Protein AF-A0A1J7B9I6-F1 (afdb_monomer_lite)

Foldseek 3Di:
DDDDDDDDDDDDDDDDDDDDDDDDDDDDDDDDDDDDDDDDDDDDDPPCPDDPPPQQPPHAKDWDDDDPVNQVQQLQQVQVVDVVRWDFKGFDPPLWTWIDGDQKIKIKTQMDGHPPTDPVVVVSCPQRNQWMWMWIQDPPPGIHTQDIAHPVRPWADPVGDPPSSCVVCVRSD

Organism: NCBI:txid1428644

pLDDT: mean 75.29, std 22.95, range [35.28, 98.25]

Structure (mmCIF, N/CA/C/O backbone):
data_AF-A0A1J7B9I6-F1
#
_entry.id   AF-A0A1J7B9I6-F1
#
loop_
_atom_site.group_PDB
_atom_site.id
_atom_site.type_symbol
_atom_site.label_atom_id
_atom_site.label_alt_id
_atom_site.label_comp_id
_atom_site.label_asym_id
_atom_site.label_entity_id
_atom_site.label_seq_id
_atom_site.pdbx_PDB_ins_code
_atom_site.Cartn_x
_atom_site.Cartn_y
_atom_site.Cartn_z
_atom_site.occupancy
_atom_site.B_iso_or_equiv
_atom_site.auth_seq_id
_atom_site.auth_comp_id
_atom_site.auth_asym_id
_atom_site.auth_atom_id
_atom_site.pdbx_PDB_model_num
ATOM 1 N N . MET A 1 1 ? 8.992 43.638 29.584 1.00 38.69 1 MET A N 1
ATOM 2 C CA . MET A 1 1 ? 8.084 44.789 29.753 1.00 38.69 1 MET A CA 1
ATOM 3 C C . MET A 1 1 ? 6.942 44.617 28.761 1.00 38.69 1 MET A C 1
ATOM 5 O O . MET A 1 1 ? 7.247 44.430 27.594 1.00 38.69 1 MET A O 1
ATOM 9 N N . THR A 1 2 ? 5.700 44.636 29.278 1.00 44.38 2 THR A N 1
ATOM 10 C CA . THR A 1 2 ? 4.396 44.868 28.596 1.00 44.38 2 THR A CA 1
ATOM 11 C C . THR A 1 2 ? 3.921 43.881 27.508 1.00 44.38 2 THR A C 1
ATOM 13 O O . THR A 1 2 ? 4.677 43.545 26.616 1.00 44.38 2 THR A O 1
ATOM 16 N N . ALA A 1 3 ? 2.654 43.469 27.381 1.00 42.81 3 ALA A N 1
ATOM 17 C CA . ALA A 1 3 ? 1.517 43.176 28.267 1.00 42.81 3 ALA A CA 1
ATOM 18 C C . ALA A 1 3 ? 0.396 42.558 27.384 1.00 42.81 3 ALA A C 1
ATOM 20 O O . ALA A 1 3 ? 0.242 42.934 26.228 1.00 42.81 3 ALA A O 1
ATOM 21 N N . PHE A 1 4 ? -0.353 41.622 27.975 1.00 43.66 4 PHE A N 1
ATOM 22 C CA . PHE A 1 4 ? -1.726 41.142 27.728 1.00 43.66 4 PHE A CA 1
ATOM 23 C C . PHE A 1 4 ? -2.580 41.658 26.550 1.00 43.66 4 PHE A C 1
ATOM 25 O O . PHE A 1 4 ? -2.795 42.859 26.406 1.00 43.66 4 PHE A O 1
ATOM 32 N N . ARG A 1 5 ? -3.324 40.719 25.932 1.00 52.66 5 ARG A N 1
ATOM 33 C CA . ARG A 1 5 ? -4.800 40.793 25.817 1.00 52.66 5 ARG A CA 1
ATOM 34 C C . ARG A 1 5 ? -5.452 39.406 25.677 1.00 52.66 5 ARG A C 1
ATOM 36 O O . ARG A 1 5 ? -4.980 38.562 24.928 1.00 52.66 5 ARG A O 1
ATOM 43 N N . ALA A 1 6 ? -6.531 39.214 26.433 1.00 44.16 6 ALA A N 1
ATOM 44 C CA . ALA A 1 6 ? -7.377 38.027 26.546 1.00 44.16 6 ALA A CA 1
ATOM 45 C C . ALA A 1 6 ? -8.819 38.339 26.088 1.00 44.16 6 ALA A C 1
ATOM 47 O O . ALA A 1 6 ? -9.221 39.498 26.170 1.00 44.16 6 ALA A O 1
ATOM 48 N N . ALA A 1 7 ? -9.581 37.312 25.683 1.00 45.41 7 ALA A N 1
ATOM 49 C CA . ALA A 1 7 ? -11.053 37.159 25.782 1.00 45.41 7 ALA A CA 1
ATOM 50 C C . ALA A 1 7 ? -11.399 35.719 25.308 1.00 45.41 7 ALA A C 1
ATOM 52 O O . ALA A 1 7 ? -10.945 35.337 24.235 1.00 45.41 7 ALA A O 1
ATOM 53 N N . ALA A 1 8 ? -11.930 34.784 26.117 1.00 41.53 8 ALA A N 1
ATOM 54 C CA . ALA A 1 8 ? -13.307 34.637 26.644 1.00 41.53 8 ALA A CA 1
ATOM 55 C C . ALA A 1 8 ? -14.375 34.584 25.529 1.00 41.53 8 ALA A C 1
ATOM 57 O O . ALA A 1 8 ? -14.337 35.418 24.639 1.00 41.53 8 ALA A O 1
ATOM 58 N N . ALA A 1 9 ? -15.413 33.747 25.501 1.00 44.09 9 ALA A N 1
ATOM 59 C CA . ALA A 1 9 ? -15.866 32.522 26.170 1.00 44.09 9 ALA A CA 1
ATOM 60 C C . ALA A 1 9 ? -17.193 32.166 25.452 1.00 44.09 9 ALA A C 1
ATOM 62 O O . ALA A 1 9 ? -17.930 33.087 25.103 1.00 44.09 9 ALA A O 1
ATOM 63 N N . ALA A 1 10 ? -17.550 30.892 25.268 1.00 46.50 10 ALA A N 1
ATOM 64 C CA . ALA A 1 10 ? -18.950 30.517 25.038 1.00 46.50 10 ALA A CA 1
ATOM 65 C C . ALA A 1 10 ? -19.203 29.077 25.501 1.00 46.50 10 ALA A C 1
ATOM 67 O O . ALA A 1 10 ? -18.678 28.114 24.950 1.00 46.50 10 ALA A O 1
ATOM 68 N N . VAL A 1 11 ? -20.002 28.988 26.559 1.00 47.38 11 VAL A N 1
ATOM 69 C CA . VAL A 1 11 ? -20.593 27.789 27.154 1.00 47.38 11 VAL A CA 1
ATOM 70 C C . VAL A 1 11 ? -21.870 27.462 26.371 1.00 47.38 11 VAL A C 1
ATOM 72 O O . VAL A 1 11 ? -22.638 28.375 26.076 1.00 47.38 11 VAL A O 1
ATOM 75 N N . GLY A 1 12 ? -22.121 26.187 26.057 1.00 39.88 12 GLY A N 1
ATOM 76 C CA . GLY A 1 12 ? -23.310 25.756 25.313 1.00 39.88 12 GLY A CA 1
ATOM 77 C C . GLY A 1 12 ? -23.859 24.404 25.772 1.00 39.88 12 GLY A C 1
ATOM 78 O O . GLY A 1 12 ? -23.438 23.373 25.273 1.00 39.88 12 GLY A O 1
ATOM 79 N N . ALA A 1 13 ? -24.768 24.477 26.747 1.00 53.81 13 ALA A N 1
ATOM 80 C CA . ALA A 1 13 ? -25.876 23.593 27.133 1.00 53.81 13 ALA A CA 1
ATOM 81 C C . ALA A 1 13 ? -25.839 22.064 26.881 1.00 53.81 13 ALA A C 1
ATOM 83 O O . ALA A 1 13 ? -25.823 21.559 25.764 1.00 53.81 13 ALA A O 1
ATOM 84 N N . VAL A 1 14 ? -26.025 21.354 27.997 1.00 45.38 14 VAL A N 1
ATOM 85 C CA . VAL A 1 14 ? -26.395 19.942 28.149 1.00 45.38 14 VAL A CA 1
ATOM 86 C C . VAL A 1 14 ? -27.860 19.734 27.736 1.00 45.38 14 VAL A C 1
ATOM 88 O O . VAL A 1 14 ? -28.729 20.470 28.201 1.00 45.38 14 VAL A O 1
ATOM 91 N N . ALA A 1 15 ? -28.154 18.696 26.951 1.00 50.22 15 ALA A N 1
ATOM 92 C CA . ALA A 1 15 ? -29.510 18.171 26.782 1.00 50.22 15 ALA A CA 1
ATOM 93 C C . ALA A 1 15 ? -29.501 16.657 27.031 1.00 50.22 15 ALA A C 1
ATOM 95 O O . ALA A 1 15 ? -29.050 15.869 26.205 1.00 50.22 15 ALA A O 1
ATOM 96 N N . ALA A 1 16 ? -29.974 16.270 28.215 1.00 42.25 16 ALA A N 1
ATOM 97 C CA . ALA A 1 16 ? -30.261 14.893 28.574 1.00 42.25 16 ALA A CA 1
ATOM 98 C C . ALA A 1 16 ? -31.649 14.515 28.040 1.00 42.25 16 ALA A C 1
ATOM 100 O O . ALA A 1 16 ? -32.628 15.201 28.332 1.00 42.25 16 ALA A O 1
ATOM 101 N N . VAL A 1 17 ? -31.742 13.410 27.301 1.00 52.97 17 VAL A N 1
ATOM 102 C CA . VAL A 1 17 ? -33.016 12.749 26.997 1.00 52.97 17 VAL A CA 1
ATOM 103 C C . VAL A 1 17 ? -32.965 11.365 27.629 1.00 52.97 17 VAL A C 1
ATOM 105 O O . VAL A 1 17 ? -32.145 10.526 27.267 1.00 52.97 17 VAL A O 1
ATOM 108 N N . ALA A 1 18 ? -33.817 11.174 28.631 1.00 46.12 18 ALA A N 1
ATOM 109 C CA . ALA A 1 18 ? -34.118 9.895 29.257 1.00 46.12 18 ALA A CA 1
ATOM 110 C C . ALA A 1 18 ? -35.453 9.346 28.708 1.00 46.12 18 ALA A C 1
ATOM 112 O O . ALA A 1 18 ? -36.122 10.024 27.934 1.00 46.12 18 ALA A O 1
ATOM 113 N N . VAL A 1 19 ? -35.847 8.169 29.220 1.00 45.34 19 VAL A N 1
ATOM 114 C CA . VAL A 1 19 ? -37.097 7.393 29.014 1.00 45.34 19 VAL A CA 1
ATOM 115 C C . VAL A 1 19 ? -37.098 6.556 27.705 1.00 45.34 19 VAL A C 1
ATOM 117 O O . VAL A 1 19 ? -36.775 7.072 26.649 1.00 45.34 19 VAL A O 1
ATOM 120 N N . LEU A 1 20 ? -37.371 5.240 27.658 1.00 49.62 20 LEU A N 1
ATOM 121 C CA . LEU A 1 20 ? -38.279 4.380 28.433 1.00 49.62 20 LEU A CA 1
ATOM 122 C C . LEU A 1 20 ? -37.767 2.943 28.642 1.00 49.62 20 LEU A C 1
ATOM 124 O O . LEU A 1 20 ? -37.091 2.353 27.806 1.00 49.62 20 LEU A O 1
ATOM 128 N N . ALA A 1 21 ? -38.197 2.397 29.779 1.00 45.31 21 ALA A N 1
ATOM 129 C CA . ALA A 1 21 ? -38.080 1.018 30.219 1.00 45.31 21 ALA A CA 1
ATOM 130 C C . ALA A 1 21 ? -38.901 0.036 29.362 1.00 45.31 21 ALA A C 1
ATOM 132 O O . ALA A 1 21 ? -40.022 0.339 28.956 1.00 45.31 21 ALA A O 1
ATOM 133 N N . GLY A 1 22 ? -38.374 -1.178 29.196 1.00 40.19 22 GLY A N 1
ATOM 134 C CA . GLY A 1 22 ? -39.101 -2.350 28.715 1.00 40.19 22 GLY A CA 1
ATOM 135 C C . GLY A 1 22 ? -38.610 -3.601 29.442 1.00 40.19 22 GLY A C 1
ATOM 136 O O . GLY A 1 22 ? -37.474 -4.025 29.256 1.00 40.19 22 GLY A O 1
ATOM 137 N N . CYS A 1 23 ? -39.462 -4.149 30.308 1.00 41.56 23 CYS A N 1
ATOM 138 C CA . CYS A 1 23 ? -39.247 -5.380 31.065 1.00 41.56 23 CYS A CA 1
ATOM 139 C C . CYS A 1 23 ? -39.655 -6.616 30.245 1.00 41.56 23 CYS A C 1
ATOM 141 O O . CYS A 1 23 ? -40.660 -6.583 29.541 1.00 41.56 23 CYS A O 1
ATOM 143 N N . GLY A 1 24 ? -38.933 -7.724 30.431 1.00 41.41 24 GLY A N 1
ATOM 144 C CA . GLY A 1 24 ? -39.283 -9.074 29.967 1.00 41.41 24 GLY A CA 1
ATOM 145 C C . GLY A 1 24 ? -38.012 -9.810 29.532 1.00 41.41 24 GLY A C 1
ATOM 146 O O . GLY A 1 24 ? -37.448 -9.487 28.502 1.00 41.41 24 GLY A O 1
ATOM 147 N N . GLY A 1 25 ? -37.409 -10.730 30.282 1.00 38.72 25 GLY A N 1
ATOM 148 C CA . GLY A 1 25 ? -37.994 -11.728 31.166 1.00 38.72 25 GLY A CA 1
ATOM 149 C C . GLY A 1 25 ? -38.094 -13.050 30.407 1.00 38.72 25 GLY A C 1
ATOM 150 O O . GLY A 1 25 ? -39.124 -13.319 29.804 1.00 38.72 25 GLY A O 1
ATOM 151 N N . SER A 1 26 ? -37.029 -13.857 30.422 1.00 53.62 26 SER A N 1
ATOM 152 C CA . SER A 1 26 ? -37.098 -15.321 30.289 1.00 53.62 26 SER A CA 1
ATOM 153 C C . SER A 1 26 ? -35.777 -15.947 30.724 1.00 53.62 26 SER A C 1
ATOM 155 O O . SER A 1 26 ? -34.771 -15.922 30.019 1.00 53.62 26 SER A O 1
ATOM 157 N N . SER A 1 27 ? -35.808 -16.489 31.937 1.00 49.19 27 SER A N 1
ATOM 158 C CA . SER A 1 27 ? -34.830 -17.422 32.474 1.00 49.19 27 SER A CA 1
ATOM 159 C C . SER A 1 27 ? -34.957 -18.762 31.750 1.00 49.19 27 SER A C 1
ATOM 161 O O . SER A 1 27 ? -36.041 -19.335 31.692 1.00 49.19 27 SER A O 1
ATOM 163 N N . GLY A 1 28 ? -33.842 -19.283 31.247 1.00 41.84 28 GLY A N 1
ATOM 164 C CA . GLY A 1 28 ? -33.712 -20.663 30.796 1.00 41.84 28 GLY A CA 1
ATOM 165 C C . GLY A 1 28 ? -32.412 -21.228 31.342 1.00 41.84 28 GLY A C 1
ATOM 166 O O . GLY A 1 28 ? -31.359 -21.062 30.736 1.00 41.84 28 GLY A O 1
ATOM 167 N N . ALA A 1 29 ? -32.484 -21.836 32.525 1.00 42.06 29 ALA A N 1
ATOM 168 C CA . ALA A 1 29 ? -31.412 -22.655 33.066 1.00 42.06 29 ALA A CA 1
ATOM 169 C C . ALA A 1 29 ? -31.402 -24.002 32.328 1.00 42.06 29 ALA A C 1
ATOM 171 O O . ALA A 1 29 ? -32.420 -24.688 32.274 1.00 42.06 29 ALA A O 1
ATOM 172 N N . GLY A 1 30 ? -30.249 -24.368 31.772 1.00 39.12 30 GLY A N 1
ATOM 173 C CA . GLY A 1 30 ? -29.988 -25.666 31.160 1.00 39.12 30 GLY A CA 1
ATOM 174 C C . GLY A 1 30 ? -28.554 -26.078 31.467 1.00 39.12 30 GLY A C 1
ATOM 175 O O . GLY A 1 30 ? -27.602 -25.401 31.091 1.00 39.12 30 GLY A O 1
ATOM 176 N N . THR A 1 31 ? -28.437 -27.143 32.242 1.00 41.62 31 THR A N 1
ATOM 177 C CA . THR A 1 31 ? -27.257 -27.690 32.905 1.00 41.62 31 THR A CA 1
ATOM 178 C C . THR A 1 31 ? -26.345 -28.509 31.981 1.00 41.62 31 THR A C 1
ATOM 180 O O . THR A 1 31 ? -26.815 -29.204 31.094 1.00 41.62 31 THR A O 1
ATOM 183 N N . HIS A 1 32 ? -25.051 -28.482 32.323 1.00 39.91 32 HIS A N 1
ATOM 184 C CA . HIS A 1 32 ? -24.009 -29.511 32.156 1.00 39.91 32 HIS A CA 1
ATOM 185 C C . HIS A 1 32 ? -23.659 -30.078 30.767 1.00 39.91 32 HIS A C 1
ATOM 187 O O . HIS A 1 32 ? -24.454 -30.721 30.095 1.00 39.91 32 HIS A O 1
ATOM 193 N N . GLY A 1 33 ? -22.360 -30.007 30.447 1.00 38.91 33 GLY A N 1
ATOM 194 C CA . GLY A 1 33 ? -21.734 -30.864 29.442 1.00 38.91 33 GLY A CA 1
ATOM 195 C C . GLY A 1 33 ? -20.308 -30.446 29.096 1.00 38.91 33 GLY A C 1
ATOM 196 O O . GLY A 1 33 ? -20.081 -29.826 28.065 1.00 38.91 33 GLY A O 1
ATOM 197 N N . SER A 1 34 ? -19.334 -30.793 29.942 1.00 47.75 34 SER A N 1
ATOM 198 C CA . SER A 1 34 ? -17.923 -30.800 29.542 1.00 47.75 34 SER A CA 1
ATOM 199 C C . SER A 1 34 ? -17.713 -31.830 28.436 1.00 47.75 34 SER A C 1
ATOM 201 O O . SER A 1 34 ? -18.003 -33.008 28.636 1.00 47.75 34 SER A O 1
ATOM 203 N N . SER A 1 35 ? -17.151 -31.419 27.302 1.00 46.31 35 SER A N 1
ATOM 204 C CA . SER A 1 35 ? -16.389 -32.300 26.412 1.00 46.31 35 SER A CA 1
ATOM 205 C C . SER A 1 35 ? -15.442 -31.467 25.558 1.00 46.31 35 SER A C 1
ATOM 207 O O . SER A 1 35 ? -15.852 -30.673 24.717 1.00 46.31 35 SER A O 1
ATOM 209 N N . ALA A 1 36 ? -14.152 -31.652 25.821 1.00 46.47 36 ALA A N 1
ATOM 210 C CA . ALA A 1 36 ? -13.077 -31.239 24.945 1.00 46.47 36 ALA A CA 1
ATOM 211 C C . ALA A 1 36 ? -13.152 -32.044 23.639 1.00 46.47 36 ALA A C 1
ATOM 213 O O . ALA A 1 36 ? -13.211 -33.271 23.672 1.00 46.47 36 ALA A O 1
ATOM 214 N N . ALA A 1 37 ? -13.094 -31.359 22.500 1.00 42.81 37 ALA A N 1
ATOM 215 C CA . ALA A 1 37 ? -12.767 -31.963 21.217 1.00 42.81 37 ALA A CA 1
ATOM 2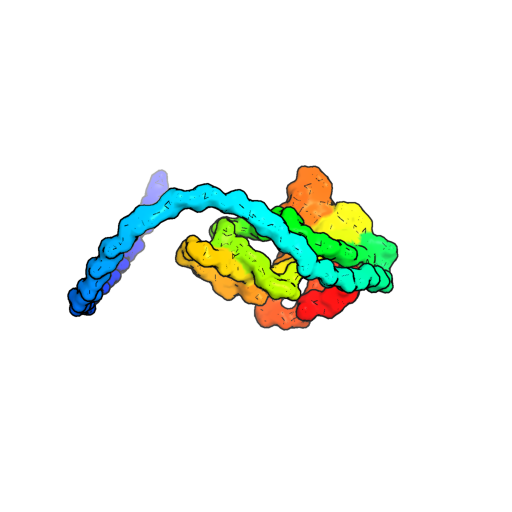16 C C . ALA A 1 37 ? -11.904 -30.980 20.418 1.00 42.81 37 ALA A C 1
ATOM 218 O O . ALA A 1 37 ? -12.242 -29.809 20.253 1.00 42.81 37 ALA A O 1
ATOM 219 N N . ALA A 1 38 ? -10.742 -31.474 20.002 1.00 49.22 38 ALA A N 1
ATOM 220 C CA . ALA A 1 38 ? -9.714 -30.773 19.249 1.00 49.22 38 ALA A CA 1
ATOM 221 C C . ALA A 1 38 ? -10.224 -30.249 17.887 1.00 49.22 38 ALA A C 1
ATOM 223 O O . ALA A 1 38 ? -11.167 -30.813 17.324 1.00 49.22 38 ALA A O 1
ATOM 224 N N . PRO A 1 39 ? -9.584 -29.215 17.308 1.00 36.72 39 PRO A N 1
ATOM 225 C CA . PRO A 1 39 ? -9.937 -28.737 15.978 1.00 36.72 39 PRO A CA 1
ATOM 226 C C . PRO A 1 39 ? -9.583 -29.793 14.922 1.00 36.72 39 PRO A C 1
ATOM 228 O O . PRO A 1 39 ? -8.411 -30.071 14.665 1.00 36.72 39 PRO A O 1
ATOM 231 N N . SER A 1 40 ? -10.607 -30.367 14.288 1.00 41.78 40 SER A N 1
ATOM 232 C CA . SER A 1 40 ? -10.439 -31.126 13.051 1.00 41.78 40 SER A CA 1
ATOM 233 C C . SER A 1 40 ? -10.109 -30.163 11.918 1.00 41.78 40 SER A C 1
ATOM 235 O O . SER A 1 40 ? -10.923 -29.334 11.514 1.00 41.78 40 SER A O 1
ATOM 237 N N . ALA A 1 41 ? -8.888 -30.292 11.411 1.00 43.38 41 ALA A N 1
ATOM 238 C CA . ALA A 1 41 ? -8.493 -29.774 10.120 1.00 43.38 41 ALA A CA 1
ATOM 239 C C . ALA A 1 41 ? -9.421 -30.348 9.036 1.00 43.38 41 ALA A C 1
ATOM 241 O O . ALA A 1 41 ? -9.549 -31.561 8.890 1.00 43.38 41 ALA A O 1
ATOM 242 N N . SER A 1 42 ? -10.047 -29.477 8.251 1.00 42.41 42 SER A N 1
ATOM 243 C CA . SER A 1 42 ? -10.560 -29.830 6.930 1.00 42.41 42 SER A CA 1
ATOM 244 C C . SER A 1 42 ? -9.930 -28.885 5.929 1.00 42.41 42 SER A C 1
ATOM 246 O O . SER A 1 42 ? -10.255 -27.704 5.827 1.00 42.41 42 SER A O 1
ATOM 248 N N . ALA A 1 43 ? -8.924 -29.445 5.271 1.00 39.16 43 ALA A N 1
ATOM 249 C CA . ALA A 1 43 ? -8.313 -28.922 4.076 1.00 39.16 43 ALA A CA 1
ATOM 250 C C . ALA A 1 43 ? -9.306 -28.943 2.902 1.00 39.16 43 ALA A C 1
ATOM 252 O O . ALA A 1 43 ? -10.285 -29.687 2.905 1.00 39.16 43 ALA A O 1
ATOM 253 N N . SER A 1 44 ? -8.924 -28.195 1.865 1.00 41.22 44 SER A N 1
ATOM 254 C CA . SER A 1 44 ? -9.333 -28.357 0.464 1.00 41.22 44 SER A CA 1
ATOM 255 C C . SER A 1 44 ? -10.536 -27.539 -0.004 1.00 41.22 44 SER A C 1
ATOM 257 O O . SER A 1 44 ? -11.615 -28.061 -0.231 1.00 41.22 44 SER A O 1
ATOM 259 N N . HIS A 1 45 ? -10.266 -26.282 -0.360 1.00 35.28 45 HIS A N 1
ATOM 260 C CA . HIS A 1 45 ? -10.556 -25.839 -1.726 1.00 35.28 45 HIS A CA 1
ATOM 261 C C . HIS A 1 45 ? -9.294 -25.193 -2.299 1.00 35.28 45 HIS A C 1
ATOM 263 O O . HIS A 1 45 ? -9.022 -24.007 -2.124 1.00 35.28 45 HIS A O 1
ATOM 269 N N . ALA A 1 46 ? -8.491 -26.029 -2.960 1.00 38.59 46 ALA A N 1
ATOM 270 C CA . ALA A 1 46 ? -7.479 -25.580 -3.895 1.00 38.59 46 ALA A CA 1
ATOM 271 C C . ALA A 1 46 ? -8.198 -24.885 -5.057 1.00 38.59 46 ALA A C 1
ATOM 273 O O . ALA A 1 46 ? -8.739 -25.535 -5.948 1.00 38.59 46 ALA A O 1
ATOM 274 N N . VAL A 1 47 ? -8.222 -23.555 -5.039 1.00 39.28 47 VAL A N 1
ATOM 275 C CA . VAL A 1 47 ? -8.395 -22.793 -6.271 1.00 39.28 47 VAL A CA 1
ATOM 276 C C . VAL A 1 47 ? -7.001 -22.621 -6.841 1.00 39.28 47 VAL A C 1
ATOM 278 O O . VAL A 1 47 ? -6.252 -21.721 -6.463 1.00 39.28 47 VAL A O 1
ATOM 281 N N . THR A 1 48 ? -6.645 -23.531 -7.740 1.00 44.03 48 THR A N 1
ATOM 282 C CA . THR A 1 48 ? -5.525 -23.388 -8.663 1.00 44.03 48 THR A CA 1
ATOM 283 C C . THR A 1 48 ? -5.841 -22.204 -9.575 1.00 44.03 48 THR A C 1
ATOM 285 O O . THR A 1 48 ? -6.338 -22.372 -10.687 1.00 44.03 48 THR A O 1
ATOM 288 N N . ARG A 1 49 ? -5.635 -20.969 -9.097 1.00 41.59 49 ARG A N 1
ATOM 289 C CA . ARG A 1 49 ? -5.653 -19.811 -9.987 1.00 41.59 49 ARG A CA 1
ATOM 290 C C . ARG A 1 49 ? -4.289 -19.754 -10.648 1.00 41.59 49 ARG A C 1
ATOM 292 O O . ARG A 1 49 ? -3.286 -19.460 -10.008 1.00 41.59 49 ARG A O 1
ATOM 299 N N . ALA A 1 50 ? -4.316 -20.139 -11.917 1.00 39.72 50 ALA A N 1
ATOM 300 C CA . ALA A 1 50 ? -3.221 -20.121 -12.857 1.00 39.72 50 ALA A CA 1
ATOM 301 C C . ALA A 1 50 ? -2.283 -18.927 -12.649 1.00 39.72 50 ALA A C 1
ATOM 303 O O . ALA A 1 50 ? -2.723 -17.791 -12.466 1.00 39.72 50 ALA A O 1
ATOM 304 N N . GLU A 1 51 ? -0.992 -19.236 -12.724 1.00 46.16 51 GLU A N 1
ATOM 305 C CA . GLU A 1 51 ? 0.129 -18.324 -12.905 1.00 46.16 51 GLU A CA 1
ATOM 306 C C . GLU A 1 51 ? -0.228 -17.250 -13.947 1.00 46.16 51 GLU A C 1
ATOM 308 O O . GLU A 1 51 ? -0.091 -17.446 -15.155 1.00 46.16 51 GLU A O 1
ATOM 313 N N . ALA A 1 52 ? -0.691 -16.087 -13.493 1.00 47.00 52 ALA A N 1
ATOM 314 C CA . ALA A 1 52 ? -0.781 -14.913 -14.342 1.00 47.00 52 ALA A CA 1
ATOM 315 C C . ALA A 1 52 ? 0.632 -14.335 -14.474 1.00 47.00 52 ALA A C 1
ATOM 317 O O . ALA A 1 52 ? 0.975 -13.318 -13.877 1.00 47.00 52 ALA A O 1
ATOM 318 N N . ARG A 1 53 ? 1.480 -14.997 -15.272 1.00 47.06 53 ARG A N 1
ATOM 319 C CA . ARG A 1 53 ? 2.676 -14.366 -15.842 1.00 47.06 53 ARG A CA 1
ATOM 320 C C . ARG A 1 53 ? 2.228 -13.360 -16.897 1.00 47.06 53 ARG A C 1
ATOM 322 O O . ARG A 1 53 ? 2.448 -13.550 -18.092 1.00 47.06 53 ARG A O 1
ATOM 329 N N . THR A 1 54 ? 1.603 -12.275 -16.464 1.00 48.84 54 THR A N 1
ATOM 330 C CA . THR A 1 54 ? 1.413 -11.113 -17.324 1.00 48.84 54 THR A CA 1
ATOM 331 C C . THR A 1 54 ? 2.758 -10.400 -17.383 1.00 48.84 54 THR A C 1
ATOM 333 O O . THR A 1 54 ? 3.096 -9.608 -16.508 1.00 48.84 54 THR A O 1
ATOM 336 N N . ARG A 1 55 ? 3.568 -10.722 -18.400 1.00 51.81 55 ARG A N 1
ATOM 337 C CA . ARG A 1 55 ? 4.750 -9.930 -18.771 1.00 51.81 55 ARG A CA 1
ATOM 338 C C . ARG A 1 55 ? 4.270 -8.569 -19.289 1.00 51.81 55 ARG A C 1
ATOM 340 O O . ARG A 1 55 ? 4.128 -8.374 -20.493 1.00 51.81 55 ARG A O 1
ATOM 347 N N . GLY A 1 56 ? 3.971 -7.653 -18.372 1.00 45.38 56 GLY A N 1
ATOM 348 C CA . GLY A 1 56 ? 3.717 -6.244 -18.660 1.00 45.38 56 GLY A CA 1
ATOM 349 C C . GLY A 1 56 ? 5.044 -5.514 -18.862 1.00 45.38 56 GLY A C 1
ATOM 350 O O . GLY A 1 56 ? 5.884 -5.491 -17.969 1.00 45.38 56 GLY A O 1
ATOM 351 N N . GLY A 1 57 ? 5.255 -4.974 -20.063 1.00 51.00 57 GLY A N 1
ATOM 352 C CA . GLY A 1 57 ? 6.504 -4.364 -20.518 1.00 51.00 57 GLY A CA 1
ATOM 353 C C . GLY A 1 57 ? 7.019 -3.223 -19.633 1.00 51.00 57 GLY A C 1
ATOM 354 O O . GLY A 1 57 ? 6.363 -2.204 -19.451 1.00 51.00 57 GLY A O 1
ATOM 355 N N . GLY A 1 58 ? 8.240 -3.420 -19.139 1.00 53.12 58 GLY A N 1
ATOM 356 C CA . GLY A 1 58 ? 9.028 -2.533 -18.283 1.00 53.12 58 GLY A CA 1
ATOM 357 C C . GLY A 1 58 ? 9.920 -3.441 -17.443 1.00 53.12 58 GLY A C 1
ATOM 358 O O . GLY A 1 58 ? 9.500 -3.871 -16.380 1.00 53.12 58 GLY A O 1
ATOM 359 N N . ARG A 1 59 ? 11.057 -3.858 -18.015 1.00 58.59 59 ARG A N 1
ATOM 360 C CA . ARG A 1 59 ? 11.599 -5.237 -18.014 1.00 58.59 59 ARG A CA 1
ATOM 361 C C . ARG A 1 59 ? 11.727 -6.038 -16.702 1.00 58.59 59 ARG A C 1
ATOM 363 O O . ARG A 1 59 ? 11.898 -7.241 -16.833 1.00 58.59 59 ARG A O 1
ATOM 370 N N . ASP A 1 60 ? 11.518 -5.476 -15.515 1.00 82.81 60 ASP A N 1
ATOM 371 C CA . ASP A 1 60 ? 11.651 -6.203 -14.239 1.00 82.81 60 ASP A CA 1
ATOM 372 C C . ASP A 1 60 ? 10.453 -6.039 -13.288 1.00 82.81 60 ASP A C 1
ATOM 374 O O . ASP A 1 60 ? 10.567 -6.319 -12.094 1.00 82.81 60 ASP A O 1
ATOM 378 N N . CYS A 1 61 ? 9.305 -5.566 -13.787 1.00 92.75 61 CYS A N 1
ATOM 379 C CA . CYS A 1 61 ? 8.096 -5.438 -12.977 1.00 92.75 61 CYS A CA 1
ATOM 380 C C . CYS A 1 61 ? 7.240 -6.716 -12.994 1.00 92.75 61 CYS A C 1
ATOM 382 O O . CYS A 1 61 ? 6.859 -7.192 -14.064 1.00 92.75 61 CYS A O 1
ATOM 384 N N . ILE A 1 62 ? 6.893 -7.244 -11.820 1.00 93.81 62 ILE A N 1
ATOM 385 C CA . ILE A 1 62 ? 6.062 -8.444 -11.653 1.00 93.81 62 ILE A CA 1
ATOM 386 C C . ILE A 1 62 ? 4.964 -8.226 -10.613 1.00 93.81 62 ILE A C 1
ATOM 388 O O . ILE A 1 62 ? 5.198 -7.627 -9.563 1.00 93.81 62 ILE A O 1
ATOM 392 N N . ASP A 1 63 ? 3.772 -8.747 -10.897 1.00 93.38 63 ASP A N 1
ATOM 393 C CA . ASP A 1 63 ? 2.724 -8.888 -9.889 1.00 93.38 63 ASP A CA 1
ATOM 394 C C . ASP A 1 63 ? 3.081 -10.038 -8.941 1.00 93.38 63 ASP A C 1
ATOM 396 O O . ASP A 1 63 ? 3.635 -11.062 -9.356 1.00 93.38 63 ASP A O 1
ATOM 400 N N . LEU A 1 64 ? 2.799 -9.857 -7.657 1.00 95.69 64 LEU A N 1
ATOM 401 C CA . LEU A 1 64 ? 3.149 -10.804 -6.610 1.00 95.69 64 LEU A CA 1
ATOM 402 C C . LEU A 1 64 ? 1.898 -11.245 -5.857 1.00 95.69 64 LEU A C 1
ATOM 404 O O . LEU A 1 64 ? 0.948 -10.494 -5.649 1.00 95.69 64 LEU A O 1
ATOM 408 N N . THR A 1 65 ? 1.921 -12.484 -5.371 1.00 95.44 65 THR A N 1
ATOM 409 C CA . THR A 1 65 ? 0.821 -12.996 -4.552 1.00 95.44 65 THR A CA 1
ATOM 410 C C . THR A 1 65 ? 0.734 -12.231 -3.236 1.00 95.44 65 THR A C 1
ATOM 412 O O . THR A 1 65 ? 1.699 -12.135 -2.476 1.00 95.44 65 THR A O 1
ATOM 415 N N . VAL A 1 66 ? -0.460 -11.726 -2.935 1.00 95.75 66 VAL A N 1
ATOM 416 C CA . VAL A 1 66 ? -0.716 -10.985 -1.705 1.00 95.75 66 VAL A CA 1
ATOM 417 C C . VAL A 1 66 ? -0.861 -11.948 -0.523 1.00 95.75 66 VAL A C 1
ATOM 419 O O . VAL A 1 66 ? -1.905 -12.576 -0.338 1.00 95.75 66 VAL A O 1
ATOM 422 N N . SER A 1 67 ? 0.163 -12.026 0.326 1.00 96.12 67 SER A N 1
ATOM 423 C CA . SER A 1 67 ? 0.096 -12.779 1.584 1.00 96.12 67 SER A CA 1
ATOM 424 C C . SER A 1 67 ? -0.573 -11.975 2.710 1.00 96.12 67 SER A C 1
ATOM 426 O O . SER A 1 67 ? -0.613 -10.740 2.698 1.00 96.12 67 SER A O 1
ATOM 428 N N . SER A 1 68 ? -1.076 -12.672 3.734 1.00 96.31 68 SER A N 1
ATOM 429 C CA . SER A 1 68 ? -1.628 -12.038 4.943 1.00 96.31 68 SER A CA 1
ATOM 430 C C . SER A 1 68 ? -0.583 -11.208 5.696 1.00 96.31 68 SER A C 1
ATOM 432 O O . SER A 1 68 ? -0.909 -10.152 6.239 1.00 96.31 68 SER A O 1
ATOM 434 N N . ALA A 1 69 ? 0.680 -11.644 5.681 1.00 97.06 69 ALA A N 1
ATOM 435 C CA . ALA A 1 69 ? 1.796 -10.922 6.281 1.00 97.06 69 ALA A CA 1
ATOM 436 C C . ALA A 1 69 ? 2.042 -9.575 5.588 1.00 97.06 69 ALA A C 1
ATOM 438 O O . ALA A 1 69 ? 2.130 -8.555 6.273 1.00 97.06 69 ALA A O 1
ATOM 439 N N . VAL A 1 70 ? 2.075 -9.550 4.249 1.00 97.62 70 VAL A N 1
ATOM 440 C CA . VAL A 1 70 ? 2.239 -8.305 3.479 1.00 97.62 70 VAL A CA 1
ATOM 441 C C . VAL A 1 70 ? 1.063 -7.366 3.733 1.00 97.62 70 VAL A C 1
ATOM 443 O O . VAL A 1 70 ? 1.288 -6.208 4.079 1.00 97.62 70 VAL A O 1
ATOM 446 N N . LYS A 1 71 ? -0.182 -7.869 3.678 1.00 97.50 71 LYS A N 1
ATOM 447 C CA . LYS A 1 71 ? -1.373 -7.072 4.032 1.00 97.50 71 LYS A CA 1
ATOM 448 C C . LYS A 1 71 ? -1.224 -6.430 5.407 1.00 97.50 71 LYS A C 1
ATOM 450 O O . LYS A 1 71 ? -1.362 -5.219 5.528 1.00 97.50 71 LYS A O 1
ATOM 455 N N . LYS A 1 72 ? -0.887 -7.219 6.432 1.00 97.88 72 LYS A N 1
ATOM 456 C CA . LYS A 1 72 ? -0.717 -6.726 7.806 1.00 97.88 72 LYS A CA 1
ATOM 457 C C . LYS A 1 72 ? 0.368 -5.651 7.900 1.00 97.88 72 LYS A C 1
ATOM 459 O O . LYS A 1 72 ? 0.138 -4.614 8.516 1.00 97.88 72 LYS A O 1
ATOM 464 N N . GLN A 1 73 ? 1.538 -5.882 7.307 1.00 98.06 73 GLN A N 1
ATOM 465 C CA . GLN A 1 73 ? 2.652 -4.931 7.356 1.00 98.06 73 GLN A CA 1
ATOM 466 C C . GLN A 1 73 ? 2.313 -3.607 6.664 1.00 98.06 73 GLN A C 1
ATOM 468 O O . GLN A 1 73 ? 2.584 -2.544 7.221 1.00 98.06 73 GLN A O 1
ATOM 473 N N . VAL A 1 74 ? 1.678 -3.672 5.494 1.00 98.25 74 VAL A N 1
ATOM 474 C CA . VAL A 1 74 ? 1.241 -2.499 4.728 1.00 98.25 74 VAL A CA 1
ATOM 475 C C . VAL A 1 74 ? 0.173 -1.711 5.491 1.00 98.25 74 VAL A C 1
ATOM 477 O O . VAL A 1 74 ? 0.294 -0.493 5.607 1.00 98.25 74 VAL A O 1
ATOM 480 N N . THR A 1 75 ? -0.817 -2.387 6.087 1.00 98.00 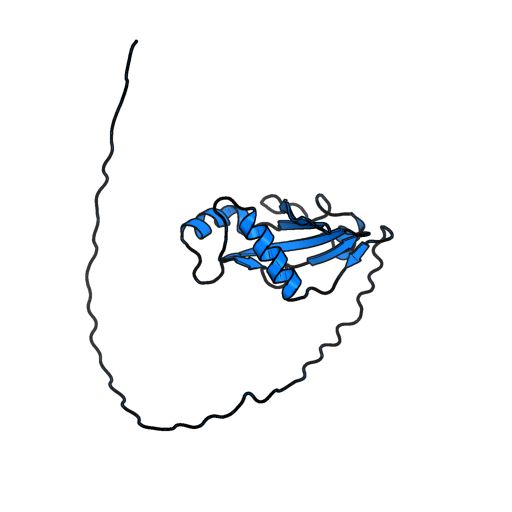75 THR A N 1
ATOM 481 C CA . THR A 1 75 ? -1.839 -1.743 6.933 1.00 98.00 75 THR A CA 1
ATOM 482 C C . THR A 1 75 ? -1.212 -1.010 8.113 1.00 98.00 75 THR A C 1
ATOM 484 O O . THR A 1 75 ? -1.512 0.158 8.344 1.00 98.00 75 THR A O 1
ATOM 487 N N . VAL A 1 76 ? -0.297 -1.664 8.835 1.00 98.06 76 VAL A N 1
ATOM 488 C CA . VAL A 1 76 ? 0.398 -1.049 9.976 1.00 98.06 76 VAL A CA 1
ATOM 489 C C . VAL A 1 76 ? 1.232 0.154 9.535 1.00 98.06 76 VAL A C 1
ATOM 491 O O . VAL A 1 76 ? 1.261 1.167 10.232 1.00 98.06 76 VAL A O 1
ATOM 494 N N . ALA A 1 77 ? 1.924 0.059 8.400 1.00 98.25 77 ALA A N 1
ATOM 495 C CA . ALA A 1 77 ? 2.742 1.151 7.886 1.00 98.25 77 ALA A CA 1
ATOM 496 C C . ALA A 1 77 ? 1.894 2.368 7.497 1.00 98.25 77 ALA A C 1
ATOM 498 O O . ALA A 1 77 ? 2.218 3.483 7.904 1.00 98.25 77 ALA A O 1
ATOM 499 N N . TYR A 1 78 ? 0.785 2.147 6.785 1.00 97.62 78 TYR A N 1
ATOM 500 C CA . TYR A 1 78 ? -0.152 3.214 6.441 1.00 97.62 78 TYR A CA 1
ATOM 501 C C . TYR A 1 78 ? -0.788 3.837 7.691 1.00 97.62 78 TYR A C 1
ATOM 503 O O . TYR A 1 78 ? -0.781 5.055 7.838 1.00 97.62 78 TYR A O 1
ATOM 511 N N . GLY A 1 79 ? -1.265 3.027 8.640 1.00 96.75 79 GLY A N 1
ATOM 512 C CA . GLY A 1 79 ? -1.864 3.541 9.873 1.00 96.75 79 GLY A CA 1
ATOM 513 C C . GLY A 1 79 ? -0.900 4.395 10.705 1.00 96.75 79 GLY A C 1
ATOM 514 O O . GLY A 1 79 ? -1.275 5.439 11.243 1.00 96.75 79 GLY A O 1
ATOM 515 N N . LYS A 1 80 ? 0.386 4.017 10.738 1.00 97.50 80 LYS A N 1
ATOM 516 C CA . LYS A 1 80 ? 1.451 4.788 11.402 1.00 97.50 80 LYS A CA 1
ATOM 517 C C . LYS A 1 80 ? 1.794 6.105 10.708 1.00 97.50 80 LYS A C 1
ATOM 519 O O . LYS A 1 80 ? 2.282 7.003 11.399 1.00 97.50 80 LYS A O 1
ATOM 524 N N . SER A 1 81 ? 1.608 6.214 9.390 1.00 96.19 81 SER A N 1
ATOM 525 C CA . SER A 1 81 ? 1.926 7.440 8.647 1.00 96.19 81 SER A CA 1
ATOM 526 C C . SER A 1 81 ? 0.878 8.537 8.825 1.00 96.19 81 SER A C 1
ATOM 528 O O . SER A 1 81 ? 1.176 9.692 8.537 1.00 96.19 81 SER A O 1
ATOM 530 N N . GLN A 1 82 ? -0.316 8.196 9.312 1.00 94.88 82 GLN A N 1
ATOM 531 C CA . GLN A 1 82 ? -1.403 9.153 9.504 1.00 94.88 82 GLN A CA 1
ATOM 532 C C . GLN A 1 82 ? -1.272 9.970 10.792 1.00 94.88 82 GLN A C 1
ATOM 534 O O . GLN A 1 82 ? -0.594 9.584 11.755 1.00 94.88 82 GLN A O 1
ATOM 539 N N . ARG A 1 83 ? -1.937 11.129 10.791 1.00 92.56 83 ARG A N 1
ATOM 540 C CA . ARG A 1 83 ? -2.061 12.045 11.929 1.00 92.56 83 ARG A CA 1
ATOM 541 C C . ARG A 1 83 ? -3.525 12.501 12.043 1.00 92.56 83 ARG A C 1
ATOM 543 O O . ARG A 1 83 ? -3.930 13.315 11.223 1.00 92.56 83 ARG A O 1
ATOM 550 N N . PRO A 1 84 ? -4.295 12.027 13.040 1.00 91.69 84 PRO A N 1
ATOM 551 C CA . PRO A 1 84 ? -3.939 11.043 14.072 1.00 91.69 84 PRO A CA 1
ATOM 552 C C . PRO A 1 84 ? -3.588 9.666 13.482 1.00 91.69 84 PRO A C 1
ATOM 554 O O . PRO A 1 84 ? -3.897 9.371 12.331 1.00 91.69 84 PRO A O 1
ATOM 557 N N . ARG A 1 85 ? -2.884 8.832 14.259 1.00 94.88 85 ARG A N 1
ATOM 558 C CA . ARG A 1 85 ? -2.559 7.467 13.817 1.00 94.88 85 ARG A CA 1
ATOM 559 C C . ARG A 1 85 ? -3.838 6.645 13.725 1.00 94.88 85 ARG A C 1
ATOM 561 O O . ARG A 1 85 ? -4.676 6.751 14.610 1.00 94.88 85 ARG A O 1
ATOM 568 N N . LEU A 1 86 ? -3.912 5.794 12.708 1.00 95.62 86 LEU A N 1
ATOM 569 C CA . LEU A 1 86 ? -5.003 4.840 12.539 1.00 95.62 86 LEU A CA 1
ATOM 570 C C . LEU A 1 86 ? -4.526 3.464 13.005 1.00 95.62 86 LEU A C 1
ATOM 572 O O . LEU A 1 86 ? -3.542 2.934 12.476 1.00 95.62 86 LEU A O 1
ATOM 576 N N . THR A 1 87 ? -5.187 2.901 14.006 1.00 95.88 87 THR A N 1
ATOM 577 C CA . THR A 1 87 ? -4.917 1.564 14.545 1.00 95.88 87 THR A CA 1
ATOM 578 C C . THR A 1 87 ? -5.948 0.552 14.074 1.00 95.88 87 THR A C 1
ATOM 580 O O . THR A 1 87 ? -5.585 -0.598 13.813 1.00 95.88 87 THR A O 1
ATOM 583 N N . ASP A 1 88 ? -7.183 0.995 13.860 1.00 96.50 88 ASP A N 1
ATOM 584 C CA . ASP A 1 88 ? -8.334 0.140 13.596 1.00 96.50 88 ASP A CA 1
ATOM 585 C C . ASP A 1 88 ? -8.784 0.294 12.144 1.00 96.50 88 ASP A C 1
ATOM 587 O O . ASP A 1 88 ? -9.865 0.781 11.820 1.00 96.50 88 ASP A O 1
ATOM 591 N N . ILE A 1 89 ? -7.908 -0.139 11.234 1.00 96.38 89 ILE A N 1
ATOM 592 C CA . ILE A 1 89 ? -8.141 -0.125 9.788 1.00 96.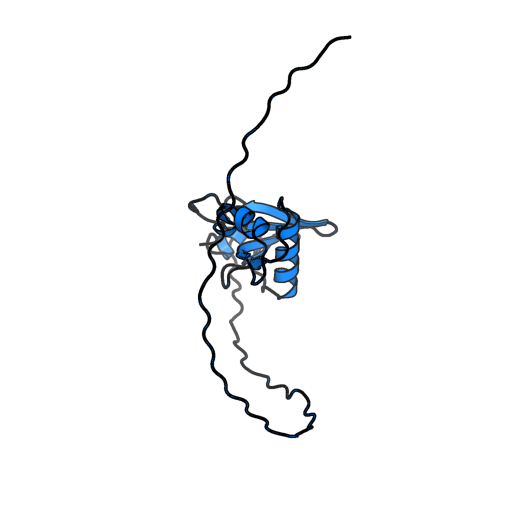38 89 ILE A CA 1
ATOM 593 C C . ILE A 1 89 ? -7.844 -1.473 9.140 1.00 96.38 89 ILE A C 1
ATOM 595 O O . ILE A 1 89 ? -6.992 -2.247 9.579 1.00 96.38 89 ILE A O 1
ATOM 599 N N . ALA A 1 90 ? -8.517 -1.731 8.024 1.00 96.06 90 ALA A N 1
ATOM 600 C CA . ALA A 1 90 ? -8.299 -2.900 7.188 1.00 96.06 90 ALA A CA 1
ATOM 601 C C . ALA A 1 90 ? -8.345 -2.520 5.702 1.00 96.06 90 ALA A C 1
ATOM 603 O O . ALA A 1 90 ? -9.093 -1.616 5.318 1.00 96.06 90 ALA A O 1
ATOM 604 N N . PRO A 1 91 ? -7.584 -3.210 4.836 1.00 95.31 91 PRO A N 1
ATOM 605 C CA . PRO A 1 91 ? -7.725 -3.025 3.404 1.00 95.31 91 PRO A CA 1
ATOM 606 C C . PRO A 1 91 ? -9.113 -3.492 2.954 1.00 95.31 91 PRO A C 1
ATOM 608 O O . PRO A 1 91 ? -9.627 -4.513 3.422 1.00 95.31 91 PRO A O 1
ATOM 611 N N . VAL A 1 92 ? -9.716 -2.757 2.027 1.00 93.06 92 VAL A N 1
ATOM 612 C CA . VAL A 1 92 ? -10.961 -3.164 1.372 1.00 93.06 92 VAL A CA 1
ATOM 613 C C . VAL A 1 92 ? -10.675 -4.408 0.527 1.00 93.06 92 VAL A C 1
ATOM 615 O O . VAL A 1 92 ? -9.657 -4.469 -0.174 1.00 93.06 92 VAL A O 1
ATOM 618 N N . ALA A 1 93 ? -11.560 -5.406 0.612 1.00 90.56 93 ALA A N 1
ATOM 619 C CA . ALA A 1 93 ? -11.453 -6.641 -0.163 1.00 90.56 93 ALA A CA 1
ATOM 620 C C . ALA A 1 93 ? -11.292 -6.336 -1.661 1.00 90.56 93 ALA A C 1
ATOM 622 O O . ALA A 1 93 ? -11.837 -5.354 -2.154 1.00 90.56 93 ALA A O 1
ATOM 623 N N . ASP A 1 94 ? -10.485 -7.145 -2.347 1.00 88.44 94 ASP A N 1
ATOM 624 C CA . ASP A 1 94 ? -10.219 -7.045 -3.791 1.00 88.44 94 ASP A CA 1
ATOM 625 C C . ASP A 1 94 ? -9.627 -5.712 -4.284 1.00 88.44 94 ASP A C 1
ATOM 627 O O . ASP A 1 94 ? -9.506 -5.488 -5.482 1.00 88.44 94 ASP A O 1
ATOM 631 N N . THR A 1 95 ? -9.177 -4.838 -3.376 1.00 89.81 95 THR A N 1
ATOM 632 C CA . THR A 1 95 ? -8.482 -3.590 -3.742 1.00 89.81 95 THR A CA 1
ATOM 633 C C . THR A 1 95 ? -6.977 -3.635 -3.505 1.00 89.81 95 THR A C 1
ATOM 635 O O . THR A 1 95 ? -6.301 -2.650 -3.795 1.00 89.81 95 THR A O 1
ATOM 638 N N . PHE A 1 96 ? -6.454 -4.733 -2.954 1.00 94.81 96 PHE A N 1
ATOM 639 C CA . PHE A 1 96 ? -5.052 -4.842 -2.567 1.00 94.81 96 PHE A CA 1
ATOM 640 C C . PHE A 1 96 ? -4.204 -5.395 -3.715 1.00 94.81 96 PHE A C 1
ATOM 642 O O . PHE A 1 96 ? -4.343 -6.563 -4.072 1.00 94.81 96 PHE A O 1
ATOM 649 N N . TYR A 1 97 ? -3.286 -4.578 -4.222 1.00 95.19 97 TYR A N 1
ATOM 650 C CA . TYR A 1 97 ? -2.284 -4.942 -5.220 1.00 95.19 97 TYR A CA 1
ATOM 651 C C . TYR A 1 97 ? -0.899 -5.015 -4.571 1.00 95.19 97 TYR A C 1
ATOM 653 O O . TYR A 1 97 ? -0.584 -4.208 -3.691 1.00 95.19 97 TYR A O 1
ATOM 661 N N . TYR A 1 98 ? -0.076 -5.977 -4.987 1.00 97.00 98 TYR A N 1
ATOM 662 C CA . TYR A 1 98 ? 1.296 -6.147 -4.511 1.00 97.00 98 TYR A CA 1
ATOM 663 C C . TYR A 1 98 ? 2.177 -6.623 -5.653 1.00 97.00 98 TYR A C 1
ATOM 665 O O . TYR A 1 98 ? 1.792 -7.492 -6.422 1.00 97.00 98 TYR A O 1
ATOM 673 N N . GLY A 1 99 ? 3.367 -6.061 -5.762 1.00 95.94 99 GLY A N 1
ATOM 674 C CA . GLY A 1 99 ? 4.251 -6.351 -6.871 1.00 95.94 99 GLY A CA 1
ATOM 675 C C . GLY A 1 99 ? 5.629 -5.778 -6.632 1.00 95.94 99 GLY A C 1
ATOM 676 O O . GLY A 1 99 ? 5.876 -5.098 -5.636 1.00 95.94 99 GLY A O 1
ATOM 677 N N . ARG A 1 100 ? 6.530 -6.058 -7.559 1.00 94.88 100 ARG A N 1
ATOM 678 C CA . ARG A 1 100 ? 7.936 -5.675 -7.478 1.00 94.88 100 ARG A CA 1
ATOM 679 C C . ARG A 1 100 ? 8.388 -5.093 -8.797 1.00 94.88 100 ARG A C 1
ATOM 681 O O . ARG A 1 100 ? 7.947 -5.576 -9.829 1.00 94.88 100 ARG A O 1
ATOM 688 N N . CYS A 1 101 ? 9.277 -4.108 -8.755 1.00 92.88 101 CYS A N 1
ATOM 689 C CA . CYS A 1 101 ? 10.105 -3.703 -9.890 1.00 92.88 101 CYS A CA 1
ATOM 690 C C . CYS A 1 101 ? 11.559 -3.625 -9.420 1.00 92.88 101 CYS A C 1
ATOM 692 O O . CYS A 1 101 ? 11.865 -2.832 -8.526 1.00 92.88 101 CYS A O 1
ATOM 694 N N . GLY A 1 102 ? 12.451 -4.431 -10.000 1.00 89.88 102 GLY A N 1
ATOM 695 C CA . GLY A 1 102 ? 13.820 -4.560 -9.482 1.00 89.88 102 GLY A CA 1
ATOM 696 C C . GLY A 1 102 ? 13.810 -5.065 -8.032 1.00 89.88 102 GLY A C 1
ATOM 697 O O . GLY A 1 102 ? 13.143 -6.052 -7.743 1.00 89.88 102 GLY A O 1
ATOM 698 N N . ASP A 1 103 ? 14.478 -4.361 -7.114 1.00 89.31 103 ASP A N 1
ATOM 699 C CA . ASP A 1 103 ? 14.519 -4.699 -5.676 1.00 89.31 103 ASP A CA 1
ATOM 700 C C . ASP A 1 103 ? 13.487 -3.937 -4.824 1.00 89.31 103 ASP A C 1
ATOM 702 O O . ASP A 1 103 ? 13.509 -4.005 -3.591 1.00 89.31 103 ASP A O 1
ATOM 706 N N . VAL A 1 104 ? 12.591 -3.177 -5.466 1.00 93.31 104 VAL A N 1
ATOM 707 C CA . VAL A 1 104 ? 11.583 -2.371 -4.771 1.00 93.31 104 VAL A CA 1
ATOM 708 C C . VAL A 1 104 ? 10.225 -3.042 -4.863 1.00 93.31 104 VAL A C 1
ATOM 710 O O . VAL A 1 104 ? 9.690 -3.291 -5.945 1.00 93.31 104 VAL A O 1
ATOM 713 N N . ASP A 1 105 ? 9.659 -3.285 -3.691 1.00 96.69 105 ASP A N 1
ATOM 714 C CA . ASP A 1 105 ? 8.321 -3.818 -3.511 1.00 96.69 105 ASP A CA 1
ATOM 715 C C . ASP A 1 105 ? 7.322 -2.668 -3.403 1.00 96.69 105 ASP A C 1
ATOM 717 O O . ASP A 1 105 ? 7.557 -1.677 -2.710 1.00 96.69 105 ASP A O 1
ATOM 721 N N . TYR A 1 106 ? 6.185 -2.803 -4.068 1.00 96.94 106 TYR A N 1
ATOM 722 C CA . TYR A 1 106 ? 5.118 -1.816 -4.076 1.00 96.94 106 TYR A CA 1
ATOM 723 C C . TYR A 1 106 ? 3.815 -2.479 -3.670 1.00 96.94 106 TYR A C 1
ATOM 725 O O . TYR A 1 106 ? 3.504 -3.587 -4.104 1.00 96.94 106 TYR A O 1
ATOM 733 N N . ALA A 1 107 ? 3.031 -1.774 -2.866 1.00 97.44 107 ALA A N 1
ATOM 734 C CA . ALA A 1 107 ? 1.688 -2.184 -2.511 1.00 97.44 107 ALA A CA 1
ATOM 735 C C . ALA A 1 107 ? 0.716 -1.032 -2.717 1.00 97.44 107 ALA A C 1
ATOM 737 O O . ALA A 1 107 ? 1.062 0.145 -2.566 1.00 97.44 107 ALA A O 1
ATOM 738 N N . SER A 1 108 ? -0.521 -1.383 -3.030 1.00 95.00 108 SER A N 1
ATOM 739 C CA . SER A 1 108 ? -1.600 -0.421 -3.125 1.00 95.00 108 SER A CA 1
ATOM 740 C C . SER A 1 108 ? -2.893 -0.991 -2.578 1.00 95.00 108 SER A C 1
ATOM 742 O O . SER A 1 108 ? -3.209 -2.144 -2.841 1.00 95.00 108 SER A O 1
ATOM 744 N N . ALA A 1 109 ? -3.648 -0.194 -1.828 1.00 94.19 109 ALA A N 1
ATOM 745 C CA . ALA A 1 109 ? -4.937 -0.606 -1.284 1.00 94.19 109 ALA A CA 1
ATOM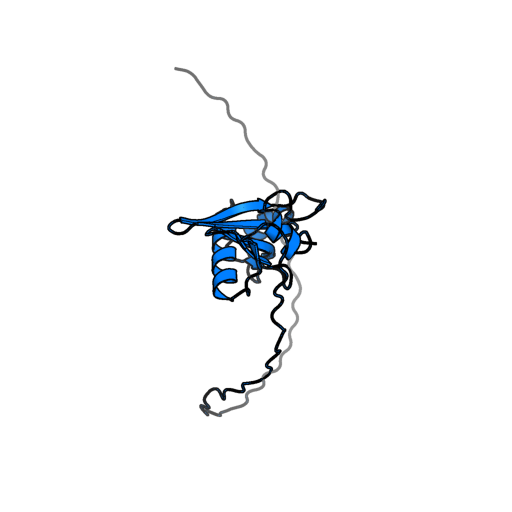 746 C C . ALA A 1 109 ? -5.831 0.599 -0.996 1.00 94.19 109 ALA A C 1
ATOM 748 O O . ALA A 1 109 ? -5.336 1.699 -0.752 1.00 94.19 109 ALA A O 1
ATOM 749 N N . ARG A 1 110 ? -7.147 0.384 -0.974 1.00 93.31 110 ARG A N 1
ATOM 750 C CA . ARG A 1 110 ? -8.069 1.272 -0.253 1.00 93.31 110 ARG A CA 1
ATOM 751 C C . ARG A 1 110 ? -8.201 0.744 1.170 1.00 93.31 110 ARG A C 1
ATOM 753 O O . ARG A 1 110 ? -8.205 -0.471 1.364 1.00 93.31 110 ARG A O 1
ATOM 760 N N . PHE A 1 111 ? -8.317 1.631 2.149 1.00 94.69 111 PHE A N 1
ATOM 761 C CA . PHE A 1 111 ? -8.494 1.251 3.550 1.00 94.69 111 PHE A CA 1
ATOM 762 C C . PHE A 1 111 ? -9.863 1.687 4.040 1.00 94.69 111 PHE A C 1
ATOM 764 O O . PHE A 1 111 ? -10.376 2.726 3.645 1.00 94.69 111 PHE A O 1
ATOM 771 N N . ARG A 1 112 ? -10.439 0.886 4.925 1.00 94.75 112 ARG A N 1
ATOM 772 C CA . ARG A 1 112 ? -11.647 1.214 5.676 1.00 94.75 112 ARG A CA 1
ATOM 773 C C . ARG A 1 112 ? -11.369 1.044 7.158 1.00 94.75 112 ARG A C 1
ATOM 775 O O . ARG A 1 112 ? -10.437 0.328 7.526 1.00 94.75 112 ARG A O 1
ATOM 782 N N . LEU A 1 113 ? -12.210 1.647 7.981 1.00 95.25 113 LEU A N 1
ATOM 783 C CA . LEU A 1 113 ? -12.210 1.384 9.412 1.00 95.25 113 LEU A CA 1
ATOM 784 C C . LEU A 1 113 ? -12.596 -0.072 9.682 1.00 95.25 113 LEU A C 1
ATOM 786 O O . LEU A 1 113 ? -13.429 -0.663 8.982 1.00 95.25 113 LEU A O 1
ATOM 790 N N . ALA A 1 114 ? -11.938 -0.656 10.670 1.00 93.88 114 ALA A N 1
ATOM 791 C CA . ALA A 1 114 ? -12.291 -1.934 11.253 1.00 93.88 114 ALA A CA 1
ATOM 792 C C . ALA A 1 114 ? -13.327 -1.722 12.376 1.00 93.88 114 ALA A C 1
ATOM 794 O O . ALA A 1 114 ? -13.460 -0.611 12.894 1.00 93.88 114 ALA A O 1
ATOM 795 N N . PRO A 1 115 ? -14.079 -2.768 12.766 1.00 92.88 115 PRO A N 1
ATOM 796 C CA . PRO A 1 115 ? -14.953 -2.687 13.931 1.00 92.88 115 PRO A CA 1
ATOM 797 C C . PRO A 1 115 ? -14.176 -2.258 15.179 1.00 92.88 115 PRO A C 1
ATOM 799 O O . PRO A 1 115 ? -13.111 -2.807 15.448 1.00 92.88 115 PRO A O 1
ATOM 802 N N . GLY A 1 116 ? -14.735 -1.319 15.945 1.00 90.94 116 GLY A N 1
ATOM 803 C CA . GLY A 1 116 ? -14.107 -0.795 17.162 1.00 90.94 116 GLY A CA 1
ATOM 804 C C . GLY A 1 116 ? -13.230 0.442 16.959 1.00 90.94 116 GLY A C 1
ATOM 805 O O . GLY A 1 116 ? -12.657 0.910 17.938 1.00 90.94 116 GLY A O 1
ATOM 806 N N . ALA A 1 117 ? -13.153 0.982 15.737 1.00 94.06 117 ALA A N 1
ATOM 807 C CA . ALA A 1 117 ? -12.502 2.262 15.486 1.00 94.06 117 ALA A CA 1
ATOM 808 C C . ALA A 1 117 ? -13.085 3.386 16.352 1.00 94.06 117 ALA A C 1
ATOM 810 O O . ALA A 1 117 ? -14.281 3.426 16.649 1.00 94.06 117 ALA A O 1
ATOM 811 N N . THR A 1 118 ? -12.214 4.301 16.757 1.00 95.56 118 THR A N 1
ATOM 812 C CA . THR A 1 118 ? -12.589 5.458 17.573 1.00 95.56 118 THR A CA 1
ATOM 813 C C . THR A 1 118 ? -13.214 6.567 16.725 1.00 95.56 118 THR A C 1
ATOM 815 O O . THR A 1 118 ? -12.903 6.696 15.544 1.00 95.56 118 THR A O 1
ATOM 818 N N . GLU A 1 119 ? -14.001 7.456 17.337 1.00 95.00 119 GLU A N 1
ATOM 819 C CA . GLU A 1 119 ? -14.541 8.654 16.661 1.00 95.00 119 GLU A CA 1
ATOM 820 C C . GLU A 1 119 ? -13.428 9.509 16.024 1.00 95.00 119 GLU A C 1
ATOM 822 O O . GLU A 1 119 ? -13.568 10.066 14.938 1.00 95.00 119 GLU A O 1
ATOM 827 N N . THR A 1 120 ? -12.261 9.570 16.671 1.00 94.00 120 THR A N 1
ATOM 828 C CA . THR A 1 120 ? -11.091 10.276 16.130 1.00 94.00 120 THR A CA 1
ATOM 829 C C . THR A 1 120 ? -10.591 9.647 14.826 1.00 94.00 120 THR A C 1
ATOM 831 O O . THR A 1 120 ? -10.220 10.366 13.896 1.00 94.00 120 THR A O 1
ATOM 834 N N . GLU A 1 121 ? -10.584 8.318 14.731 1.00 93.88 121 GLU A N 1
ATOM 835 C CA . GLU A 1 121 ? -10.240 7.614 13.493 1.00 93.88 121 GLU A CA 1
ATOM 836 C C . GLU A 1 121 ? -11.346 7.727 12.444 1.00 93.88 121 GLU A C 1
ATOM 838 O O . GLU A 1 121 ? -11.036 7.840 11.258 1.00 93.88 121 GLU A O 1
ATOM 843 N N . GLU A 1 122 ? -12.613 7.748 12.866 1.00 93.50 122 GLU A N 1
ATOM 844 C CA . GLU A 1 122 ? -13.759 7.986 11.985 1.00 93.50 122 GLU A CA 1
ATOM 845 C C . GLU A 1 122 ? -13.638 9.316 11.253 1.00 93.50 122 GLU A C 1
ATOM 847 O O . GLU A 1 122 ? -13.715 9.348 10.022 1.00 93.50 122 GLU A O 1
ATOM 852 N N . VAL A 1 123 ? -13.362 10.392 11.989 1.00 92.81 123 VAL A N 1
ATOM 853 C CA . VAL A 1 123 ? -13.136 11.722 11.413 1.00 92.81 123 VAL A CA 1
ATOM 854 C C . VAL A 1 123 ? -11.911 11.718 10.499 1.00 92.81 123 VAL A C 1
ATOM 856 O O . VAL A 1 123 ? -11.983 12.204 9.371 1.00 92.81 123 VAL A O 1
ATOM 859 N N . ALA A 1 124 ? -10.798 11.123 10.938 1.00 90.12 124 ALA A N 1
ATOM 860 C CA . ALA A 1 124 ? -9.571 11.075 10.142 1.00 90.12 124 ALA A CA 1
ATOM 861 C C . ALA A 1 124 ? -9.728 10.295 8.821 1.00 90.12 124 ALA A C 1
ATOM 863 O O . ALA A 1 124 ? -8.996 10.549 7.865 1.00 90.12 124 ALA A O 1
ATOM 864 N N . MET A 1 125 ? -10.672 9.352 8.746 1.00 90.38 125 MET A N 1
ATOM 865 C CA . MET A 1 125 ? -10.894 8.509 7.569 1.00 90.38 125 MET A CA 1
ATOM 866 C C . MET A 1 125 ? -11.959 9.019 6.596 1.00 90.38 125 MET A C 1
ATOM 868 O O . MET A 1 125 ? -12.119 8.394 5.544 1.00 90.38 125 MET A O 1
ATOM 872 N N . GLN A 1 126 ? -12.651 10.128 6.884 1.00 87.81 126 GLN A N 1
ATOM 873 C CA . GLN A 1 126 ? -13.714 10.646 6.007 1.00 87.81 126 GLN A CA 1
ATOM 874 C C . GLN A 1 126 ? -13.211 10.936 4.587 1.00 87.81 126 GLN A C 1
ATOM 876 O O . GLN A 1 126 ? -13.804 10.468 3.614 1.00 87.81 126 GLN A O 1
ATOM 881 N N . ASP A 1 127 ? -12.071 11.612 4.474 1.00 73.69 127 ASP A N 1
ATOM 882 C CA . ASP A 1 127 ? -11.444 11.884 3.179 1.00 73.69 127 ASP A CA 1
ATOM 883 C C . ASP A 1 127 ? -10.516 10.732 2.767 1.00 73.69 127 ASP A C 1
ATOM 885 O O . ASP A 1 127 ? -10.543 10.239 1.633 1.00 73.69 127 ASP A O 1
ATOM 889 N N . GLU A 1 128 ? -9.725 10.243 3.724 1.00 80.69 128 GLU A N 1
ATOM 890 C CA . GLU A 1 128 ? -8.631 9.312 3.475 1.00 80.69 128 GLU A CA 1
ATOM 891 C C . GLU A 1 128 ? -9.100 7.908 3.062 1.00 80.69 128 GLU A C 1
ATOM 893 O O . GLU A 1 128 ? -8.471 7.289 2.200 1.00 80.69 128 GLU A O 1
ATOM 898 N N . GLY A 1 129 ? -10.194 7.391 3.630 1.00 75.12 129 GLY A N 1
ATOM 899 C CA . GLY A 1 129 ? -10.660 6.018 3.389 1.00 75.12 129 GLY A CA 1
ATOM 900 C C . GLY A 1 129 ? -11.249 5.787 2.000 1.00 75.12 129 GLY A C 1
ATOM 901 O O . GLY A 1 129 ? -11.315 4.658 1.502 1.00 75.12 129 GLY A O 1
ATOM 902 N N . SER A 1 130 ? -11.654 6.864 1.332 1.00 77.25 130 SER A N 1
ATOM 903 C CA . SER A 1 130 ? -12.288 6.777 0.023 1.00 77.25 130 SER A CA 1
ATOM 904 C C . SER A 1 130 ? -11.283 6.497 -1.099 1.00 77.25 130 SER A C 1
ATOM 906 O O . SER A 1 130 ? -11.643 5.833 -2.074 1.00 77.25 130 SER A O 1
ATOM 908 N N . VAL A 1 131 ? -10.024 6.917 -0.959 1.00 88.25 131 VAL A N 1
ATOM 909 C CA . VAL A 1 131 ? -9.031 6.874 -2.041 1.00 88.25 131 VAL A CA 1
ATOM 910 C C . VAL A 1 131 ? -7.989 5.773 -1.849 1.00 88.25 131 VAL A C 1
ATOM 912 O O . VAL A 1 131 ? -7.705 5.301 -0.746 1.00 88.25 131 VAL A O 1
ATOM 915 N N . ARG A 1 132 ? -7.408 5.329 -2.963 1.00 91.94 132 ARG A N 1
ATOM 916 C CA . ARG A 1 132 ? -6.358 4.312 -2.980 1.00 91.94 132 ARG A CA 1
ATOM 917 C C . ARG A 1 132 ? -5.049 4.901 -2.463 1.00 91.94 132 ARG A C 1
ATOM 919 O O . ARG A 1 132 ? -4.706 6.035 -2.778 1.00 91.94 132 ARG A O 1
ATOM 926 N N . LYS A 1 133 ? -4.316 4.122 -1.676 1.00 93.69 133 LYS A N 1
ATOM 927 C CA . LYS A 1 133 ? -3.014 4.472 -1.101 1.00 93.69 133 LYS A CA 1
ATOM 928 C C . LYS A 1 133 ? -1.916 3.686 -1.789 1.00 93.69 133 LYS A C 1
ATOM 930 O O . LYS A 1 133 ? -2.146 2.560 -2.238 1.00 93.69 133 LYS A O 1
ATOM 935 N N . TYR A 1 134 ? -0.728 4.267 -1.828 1.00 95.12 134 TYR A N 1
ATOM 936 C CA . TYR A 1 134 ? 0.463 3.687 -2.433 1.00 95.12 134 TYR A CA 1
ATOM 937 C C . TYR A 1 134 ? 1.571 3.616 -1.401 1.00 95.12 134 TYR A C 1
ATOM 939 O O . TYR A 1 134 ? 1.823 4.579 -0.675 1.00 95.12 134 TYR A O 1
ATOM 947 N N . LEU A 1 135 ? 2.222 2.464 -1.321 1.00 97.50 135 LEU A N 1
ATOM 948 C CA . LEU A 1 135 ? 3.336 2.241 -0.419 1.00 97.50 135 LEU A CA 1
ATOM 949 C C . LEU A 1 135 ? 4.488 1.592 -1.178 1.00 97.50 135 LEU A C 1
ATOM 951 O O . LEU A 1 135 ? 4.264 0.759 -2.057 1.00 97.50 135 LEU A O 1
ATOM 955 N N . ARG A 1 136 ? 5.716 1.944 -0.794 1.00 97.25 136 ARG A N 1
ATOM 956 C CA . ARG A 1 136 ? 6.926 1.216 -1.194 1.00 97.25 136 ARG A CA 1
ATOM 957 C C . ARG A 1 136 ? 7.536 0.521 0.002 1.00 97.25 136 ARG A C 1
ATOM 959 O O . ARG A 1 136 ? 7.516 1.066 1.103 1.00 97.25 136 ARG A O 1
ATOM 966 N N . TYR A 1 137 ? 8.137 -0.627 -0.230 1.00 97.75 137 TYR A N 1
ATOM 967 C CA . TYR A 1 137 ? 9.033 -1.272 0.704 1.00 97.75 137 TYR A CA 1
ATOM 968 C C . TYR A 1 137 ? 10.466 -1.121 0.216 1.00 97.75 137 TYR A C 1
ATOM 970 O O . TYR A 1 137 ? 10.785 -1.392 -0.942 1.00 97.75 137 TYR A O 1
ATOM 978 N N . THR A 1 138 ? 11.33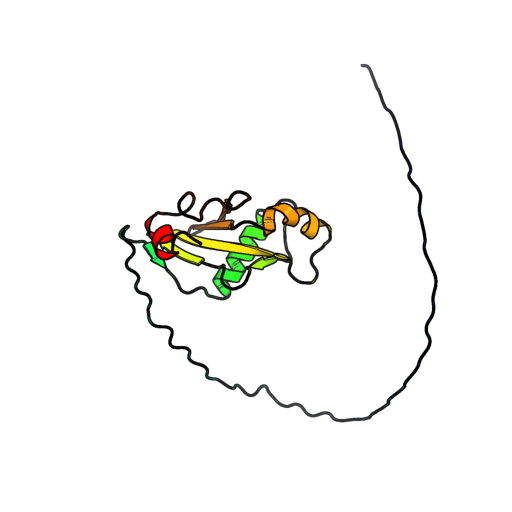1 -0.688 1.126 1.00 91.25 138 THR A N 1
ATOM 979 C CA . THR A 1 138 ? 12.774 -0.617 0.906 1.00 91.25 138 THR A CA 1
ATOM 980 C C . THR A 1 138 ? 13.456 -1.529 1.925 1.00 91.25 138 THR A C 1
ATOM 982 O O . THR A 1 138 ? 13.211 -1.359 3.128 1.00 91.25 138 THR A O 1
ATOM 985 N N . PRO A 1 139 ? 14.300 -2.487 1.494 1.00 88.62 139 PRO A N 1
ATOM 986 C CA . PRO A 1 139 ? 15.073 -3.317 2.413 1.00 88.62 139 PRO A CA 1
ATOM 987 C C . PRO A 1 139 ? 15.804 -2.464 3.461 1.00 88.62 139 PRO A C 1
ATOM 989 O O . PRO A 1 139 ? 16.382 -1.429 3.143 1.00 88.62 139 PRO A O 1
ATOM 992 N N . GLY A 1 140 ? 15.725 -2.858 4.732 1.00 89.25 140 GLY A N 1
ATOM 993 C CA . GLY A 1 140 ? 16.311 -2.120 5.861 1.00 89.25 140 GLY A CA 1
ATOM 994 C C . GLY A 1 140 ? 15.464 -0.963 6.414 1.00 89.25 140 GLY A C 1
ATOM 995 O O . GLY A 1 140 ? 15.557 -0.683 7.605 1.00 89.25 140 GLY A O 1
ATOM 996 N N . SER A 1 141 ? 14.594 -0.331 5.617 1.00 90.19 141 SER A N 1
ATOM 997 C CA . SER A 1 141 ? 13.692 0.745 6.087 1.00 90.19 141 SER A CA 1
ATOM 998 C C . SER A 1 141 ? 12.242 0.295 6.285 1.00 90.19 141 SER A C 1
ATOM 1000 O O . SER A 1 141 ? 11.517 0.881 7.088 1.00 90.19 141 SER A O 1
ATOM 1002 N N . GLY A 1 142 ? 11.812 -0.758 5.590 1.00 95.75 142 GLY A N 1
ATOM 1003 C CA . GLY A 1 142 ? 10.443 -1.260 5.656 1.00 95.75 142 GLY A CA 1
ATOM 1004 C C . GLY A 1 142 ? 9.483 -0.536 4.710 1.00 95.75 142 GLY A C 1
ATOM 1005 O O . GLY A 1 142 ? 9.893 0.077 3.726 1.00 95.75 142 GLY A O 1
ATOM 1006 N N . TRP A 1 143 ? 8.186 -0.653 5.002 1.00 98.12 143 TRP A N 1
ATOM 1007 C CA . TRP A 1 143 ? 7.109 -0.031 4.231 1.00 98.12 143 TRP A CA 1
ATOM 1008 C C . TRP A 1 143 ? 6.967 1.458 4.560 1.00 98.12 143 TRP A C 1
ATOM 1010 O O . TRP A 1 143 ? 6.893 1.834 5.730 1.00 98.12 143 TRP A O 1
ATOM 1020 N N . ALA A 1 144 ? 6.847 2.287 3.528 1.00 97.31 144 ALA A N 1
ATOM 1021 C CA . ALA A 1 144 ? 6.620 3.722 3.627 1.00 97.31 144 ALA A CA 1
ATOM 1022 C C . ALA A 1 144 ? 5.480 4.158 2.700 1.00 97.31 144 ALA A C 1
ATOM 1024 O O . ALA A 1 144 ? 5.373 3.690 1.564 1.00 97.31 144 ALA A O 1
ATOM 1025 N N . TYR A 1 145 ? 4.648 5.078 3.188 1.00 95.62 145 TYR A N 1
ATOM 1026 C CA . TYR A 1 145 ? 3.590 5.714 2.409 1.00 95.62 145 TYR A CA 1
ATOM 1027 C C . TYR A 1 145 ? 4.186 6.650 1.352 1.00 95.62 145 TYR A C 1
ATOM 1029 O O . TYR A 1 145 ? 5.044 7.476 1.660 1.00 95.62 145 TYR A O 1
ATOM 1037 N N . LEU A 1 146 ? 3.740 6.496 0.106 1.00 93.62 146 LEU A N 1
ATOM 1038 C CA . LEU A 1 146 ? 4.169 7.306 -1.036 1.00 93.62 146 LEU A CA 1
ATOM 1039 C C . LEU A 1 146 ? 3.194 8.433 -1.357 1.00 93.62 146 LEU A C 1
ATOM 1041 O O . LEU A 1 146 ? 3.607 9.482 -1.840 1.00 93.62 146 LEU A O 1
ATOM 1045 N N . GLY A 1 147 ? 1.904 8.190 -1.143 1.00 90.94 147 GLY A N 1
ATOM 1046 C CA . GLY A 1 147 ? 0.839 9.078 -1.580 1.00 90.94 147 GLY A CA 1
ATOM 1047 C C . GLY A 1 147 ? -0.457 8.321 -1.834 1.00 90.94 147 GLY A C 1
ATOM 1048 O O . GLY A 1 147 ? -0.552 7.107 -1.621 1.00 90.94 147 GLY A O 1
ATOM 1049 N N . SER A 1 148 ? -1.461 9.047 -2.304 1.00 89.69 148 SER A N 1
ATOM 1050 C CA . SER A 1 148 ? -2.787 8.512 -2.585 1.00 89.69 148 SER A CA 1
ATOM 1051 C C . SER A 1 148 ? -3.366 9.084 -3.868 1.00 89.69 148 SER A C 1
ATOM 1053 O O . SER A 1 148 ? -2.849 10.065 -4.402 1.00 89.69 148 SER A O 1
ATOM 1055 N N . ASP A 1 149 ? -4.422 8.450 -4.367 1.00 86.62 149 ASP A N 1
ATOM 1056 C CA . ASP A 1 149 ? -5.256 9.050 -5.406 1.00 86.62 149 ASP A CA 1
ATOM 1057 C C . ASP A 1 149 ? -5.925 10.332 -4.892 1.00 86.62 149 ASP A C 1
ATOM 1059 O O . ASP A 1 149 ? -6.218 10.466 -3.706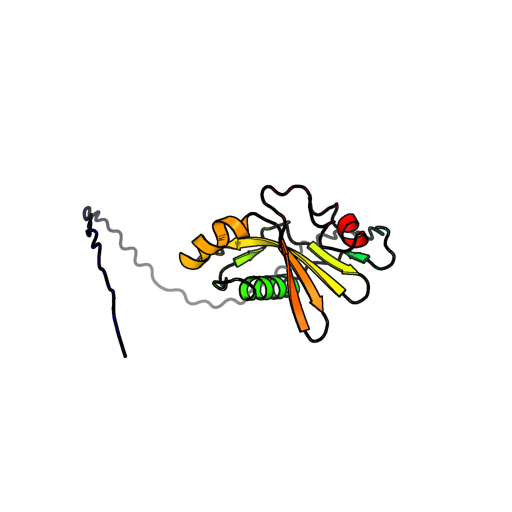 1.00 86.62 149 ASP A O 1
ATOM 1063 N N . GLY A 1 150 ? -6.237 11.249 -5.810 1.00 81.12 150 GLY A N 1
ATOM 1064 C CA . GLY A 1 150 ? -7.156 12.352 -5.526 1.00 81.12 150 GLY A CA 1
ATOM 1065 C C . GLY A 1 150 ? -8.615 11.887 -5.434 1.00 81.12 150 GLY A C 1
ATOM 1066 O O . GLY A 1 150 ? -8.959 10.793 -5.887 1.00 81.12 150 GLY A O 1
ATOM 1067 N N . PHE A 1 151 ? -9.485 12.741 -4.887 1.00 74.69 151 PHE A N 1
ATOM 1068 C CA . PHE A 1 151 ? -10.936 12.539 -4.886 1.00 74.69 151 PHE A CA 1
ATOM 1069 C C . PHE A 1 151 ? -11.644 13.556 -5.811 1.00 74.69 151 PHE A C 1
ATOM 1071 O O . PHE A 1 151 ? -11.385 14.755 -5.697 1.00 74.69 151 PHE A O 1
ATOM 1078 N N . PRO A 1 152 ? -12.540 13.124 -6.725 1.00 72.62 152 PRO A N 1
ATOM 1079 C CA . PRO A 1 152 ? -12.805 11.728 -7.084 1.00 72.62 152 PRO A CA 1
ATOM 1080 C C . PRO A 1 152 ? -11.561 11.092 -7.721 1.00 72.62 152 PRO A C 1
ATOM 1082 O O . PRO A 1 152 ? -10.750 11.805 -8.313 1.00 72.62 152 PRO A O 1
ATOM 1085 N N . SER A 1 153 ? -11.406 9.766 -7.630 1.00 72.69 153 SER A N 1
ATOM 1086 C CA . SER A 1 153 ? -10.289 9.088 -8.306 1.00 72.69 153 SER A CA 1
ATOM 1087 C C . SER A 1 153 ? -10.396 9.337 -9.814 1.00 72.69 153 SER A C 1
ATOM 1089 O O . SER A 1 153 ? -11.395 8.984 -10.440 1.00 72.69 153 SER A O 1
ATOM 1091 N N . ARG A 1 154 ? -9.392 10.007 -10.396 1.00 67.50 154 ARG A N 1
ATOM 1092 C CA . ARG A 1 154 ? -9.356 10.386 -11.826 1.00 67.50 154 ARG A CA 1
ATOM 1093 C C . ARG A 1 154 ? -8.489 9.452 -12.678 1.00 67.50 154 ARG A C 1
ATOM 1095 O O . ARG A 1 154 ? -8.092 9.813 -13.781 1.00 67.50 154 ARG A O 1
ATOM 1102 N N . GLY A 1 155 ? -8.208 8.255 -12.173 1.00 64.88 155 GLY A N 1
ATOM 1103 C CA . GLY A 1 155 ? -7.308 7.278 -12.783 1.00 64.88 155 GLY A CA 1
ATOM 1104 C C . GLY A 1 155 ? -6.265 6.812 -11.772 1.00 64.88 155 GLY A C 1
ATOM 1105 O O . GLY A 1 155 ? -5.812 7.609 -10.957 1.00 64.88 155 GLY A O 1
ATOM 1106 N N . GLY A 1 156 ? -5.948 5.514 -11.796 1.00 75.88 156 GLY A N 1
ATOM 1107 C CA . GLY A 1 156 ? -5.186 4.862 -10.734 1.00 75.88 156 GLY A CA 1
ATOM 1108 C C . GLY A 1 156 ? -3.670 5.027 -10.832 1.00 75.88 156 GLY A C 1
ATOM 1109 O O . GLY A 1 156 ? -3.137 6.039 -11.272 1.00 75.88 156 GLY A O 1
ATOM 1110 N N . CYS A 1 157 ? -2.950 4.001 -10.401 1.00 84.44 157 CYS A N 1
ATOM 1111 C CA . CYS A 1 157 ? -1.576 4.072 -9.904 1.00 84.44 157 CYS A CA 1
ATOM 1112 C C . CYS A 1 157 ? -0.474 4.563 -10.856 1.00 84.44 157 CYS A C 1
ATOM 1114 O O . CYS A 1 157 ? 0.653 4.747 -10.403 1.00 84.44 157 CYS A O 1
ATOM 1116 N N . ALA A 1 158 ? -0.754 4.816 -12.136 1.00 84.38 158 ALA A N 1
ATOM 1117 C CA . ALA A 1 158 ? 0.247 5.185 -13.142 1.00 84.38 158 ALA A CA 1
ATOM 1118 C C . ALA A 1 158 ? 1.066 6.448 -12.807 1.00 84.38 158 ALA A C 1
ATOM 1120 O O . ALA A 1 158 ? 2.183 6.586 -13.295 1.00 84.38 158 ALA A O 1
ATOM 1121 N N . ALA A 1 159 ? 0.538 7.354 -11.976 1.00 81.44 159 ALA A N 1
ATOM 1122 C CA . ALA A 1 159 ? 1.254 8.556 -11.541 1.00 81.44 159 ALA A CA 1
ATOM 1123 C C . ALA A 1 159 ? 2.225 8.319 -10.366 1.00 81.44 159 ALA A C 1
ATOM 1125 O O . ALA A 1 159 ? 3.101 9.145 -10.126 1.00 81.44 159 ALA A O 1
ATOM 1126 N N . VAL A 1 160 ? 2.060 7.226 -9.612 1.00 85.88 160 VAL A N 1
ATOM 1127 C CA . VAL A 1 160 ? 2.735 7.020 -8.313 1.00 85.88 160 VAL A CA 1
ATOM 1128 C C . VAL A 1 160 ? 3.568 5.734 -8.282 1.00 85.88 160 VAL A C 1
ATOM 1130 O O . VAL A 1 160 ? 4.470 5.606 -7.453 1.00 85.88 160 VAL A O 1
ATOM 1133 N N . VAL A 1 161 ? 3.309 4.784 -9.186 1.00 88.38 161 VAL A N 1
ATOM 1134 C CA . VAL A 1 161 ? 4.041 3.510 -9.271 1.00 88.38 161 VAL A CA 1
ATOM 1135 C C . VAL A 1 161 ? 4.666 3.316 -10.655 1.00 88.38 161 VAL A C 1
ATOM 1137 O O . VAL A 1 161 ? 4.190 3.903 -11.629 1.00 88.38 161 VAL A O 1
ATOM 1140 N N . PRO A 1 162 ? 5.724 2.493 -10.781 1.00 91.31 162 PRO A N 1
ATOM 1141 C CA . PRO A 1 162 ? 6.372 2.262 -12.067 1.00 91.31 162 PRO A CA 1
ATOM 1142 C C . PRO A 1 162 ? 5.401 1.749 -13.140 1.00 91.31 162 PRO A C 1
ATOM 1144 O O . PRO A 1 162 ? 4.537 0.915 -12.864 1.00 91.31 162 PRO A O 1
ATOM 1147 N N . ALA A 1 163 ? 5.591 2.196 -14.385 1.00 90.25 163 ALA A N 1
ATOM 1148 C CA . ALA A 1 163 ? 4.684 1.917 -15.504 1.00 90.25 163 ALA A CA 1
ATOM 1149 C C . ALA A 1 163 ? 4.421 0.416 -15.740 1.00 90.25 163 ALA A C 1
ATOM 1151 O O . ALA A 1 163 ? 3.301 0.031 -16.084 1.00 90.25 163 ALA A O 1
ATOM 1152 N N . GLY A 1 164 ? 5.425 -0.439 -15.510 1.00 90.31 164 GLY A N 1
ATOM 1153 C CA . GLY A 1 164 ? 5.273 -1.892 -15.615 1.00 90.31 164 GLY A CA 1
ATOM 1154 C C . GLY A 1 164 ? 4.269 -2.455 -14.602 1.00 90.31 164 GLY A C 1
ATOM 1155 O O . GLY A 1 164 ? 3.387 -3.221 -14.984 1.00 90.31 164 GLY A O 1
ATOM 1156 N N . LEU A 1 165 ? 4.324 -2.013 -13.339 1.00 92.12 165 LEU A N 1
ATOM 1157 C CA . LEU A 1 165 ? 3.339 -2.403 -12.321 1.00 92.12 165 LEU A CA 1
ATOM 1158 C C . LEU A 1 165 ? 1.978 -1.767 -12.556 1.00 92.12 165 LEU A C 1
ATOM 1160 O O . LEU A 1 165 ? 0.968 -2.452 -12.444 1.00 92.12 165 LEU A O 1
ATOM 1164 N N . ALA A 1 166 ? 1.936 -0.491 -12.944 1.00 90.94 166 ALA A N 1
ATOM 1165 C CA . ALA A 1 166 ? 0.673 0.142 -13.306 1.00 90.94 166 ALA A CA 1
ATOM 1166 C C . ALA A 1 166 ? -0.033 -0.646 -14.422 1.00 90.94 166 ALA A C 1
ATOM 1168 O O . ALA A 1 166 ? -1.237 -0.862 -14.349 1.00 90.94 166 ALA A O 1
ATOM 1169 N N . THR A 1 167 ? 0.714 -1.150 -15.407 1.00 90.44 167 THR A N 1
ATOM 1170 C CA . THR A 1 167 ? 0.184 -2.024 -16.465 1.00 90.44 167 THR A CA 1
ATOM 1171 C C . THR A 1 167 ? -0.261 -3.382 -15.919 1.00 90.44 167 THR A C 1
ATOM 1173 O O . THR A 1 167 ? -1.369 -3.821 -16.228 1.00 90.44 167 THR A O 1
ATOM 1176 N N . ALA A 1 168 ? 0.559 -4.033 -15.085 1.00 89.88 168 ALA A N 1
ATOM 1177 C CA . ALA A 1 168 ? 0.230 -5.324 -14.471 1.00 89.88 168 ALA A CA 1
ATOM 1178 C C . ALA A 1 168 ? -1.052 -5.260 -13.622 1.00 89.88 168 ALA A C 1
ATOM 1180 O O . ALA A 1 168 ? -1.849 -6.194 -13.623 1.00 89.88 168 ALA A O 1
ATOM 1181 N N . TRP A 1 169 ? -1.294 -4.123 -12.971 1.00 91.25 169 TRP A N 1
ATOM 1182 C CA . TRP A 1 169 ? -2.479 -3.857 -12.158 1.00 91.25 169 TRP A CA 1
ATOM 1183 C C . TRP A 1 169 ? -3.633 -3.222 -12.946 1.00 91.25 169 TRP A C 1
ATOM 1185 O O . TRP A 1 169 ? -4.548 -2.656 -12.350 1.00 91.25 169 TRP A O 1
ATOM 1195 N N . MET A 1 170 ? -3.598 -3.263 -14.285 1.00 87.62 170 MET A N 1
ATOM 1196 C CA . MET A 1 170 ? -4.630 -2.698 -15.174 1.00 87.62 170 MET A CA 1
ATOM 1197 C C . MET A 1 170 ? -4.933 -1.209 -14.914 1.00 87.62 170 MET A C 1
ATOM 1199 O O . MET A 1 170 ? -6.060 -0.745 -15.083 1.00 87.62 170 MET A O 1
ATOM 1203 N N . GLY A 1 171 ? -3.929 -0.446 -14.489 1.00 83.50 171 GLY A N 1
ATOM 1204 C CA . GLY A 1 171 ? -4.046 0.955 -14.095 1.00 83.50 171 GLY A CA 1
ATOM 1205 C C . GLY A 1 171 ? -4.691 1.163 -12.724 1.00 83.50 171 GLY A C 1
ATOM 1206 O O . GLY A 1 171 ? -5.168 2.261 -12.462 1.00 83.50 171 GLY A O 1
ATOM 1207 N N . CYS A 1 172 ? -4.731 0.133 -11.871 1.00 79.56 172 CYS A N 1
ATOM 1208 C CA . CYS A 1 172 ? -5.373 0.120 -10.552 1.00 79.56 172 CYS A CA 1
ATOM 1209 C C . CYS A 1 172 ? -6.831 0.599 -10.556 1.00 79.56 172 CYS A C 1
ATOM 1211 O O . CYS A 1 172 ? -7.254 1.319 -9.641 1.00 79.56 172 CYS A O 1
ATOM 1213 N N . ARG A 1 173 ? -7.559 0.197 -11.601 1.00 74.38 173 ARG A N 1
ATOM 1214 C CA . ARG A 1 173 ? -8.992 0.443 -11.781 1.00 74.38 173 ARG A CA 1
ATOM 1215 C C . ARG A 1 173 ? -9.820 -0.220 -10.681 1.00 74.38 173 ARG A C 1
ATOM 1217 O O . ARG A 1 173 ? -9.332 -1.201 -10.066 1.00 74.38 173 ARG A O 1
#

Radius of gyration: 25.03 Å; chains: 1; bounding box: 56×77×54 Å

Secondary structure (DSSP, 8-state):
--------------------------------------------------------SSTTEEE----HHHHHHHHHHHHHHSSSPP-SEEEPTT--EEEEETTEEEEEEEEEEPTT--HHHHHHHHHHTTSEEEEEEETTTEEEEEEE--SS--S-GGGTS-HHHHHHTGGG-

Sequence (173 aa):
MTAFRAAAAAVGAVAAVAVLAGCGGSSGAGTHGSSAAAPSASASHAVTRAEARTRGGGRDCIDLTVSSAVKKQVTVAYGKSQRPRLTDIAPVADTFYYGRCGDVDYASARFRLAPGATETEEVAMQDEGSVRKYLRYTPGSGWAYLGSDGFPSRGGCAAVVPAGLATAWMGCR